Protein AF-A0AA91T331-F1 (afdb_monomer_lite)

pLDDT: mean 73.29, std 22.82, range [33.84, 97.62]

Secondary structure (DSSP, 8-state):
---GGGS-HHHHHHHHHHTT----S-HHHHHHHHHHHHHHHTT------------------------------------------------PSPHHHHHHHHHHHHHHHHHHHHHHT-HHHHHHHHHHHHHHHHH---TTSHHHHHTT---HHHHHTTS--------------

Organism: Clavispora lusitaniae (NCBI:txid36911)

Structure (mmCIF, N/CA/C/O backbone):
data_AF-A0AA91T331-F1
#
_entry.id   AF-A0AA91T331-F1
#
loop_
_atom_site.group_PDB
_atom_site.id
_atom_site.type_symbol
_atom_site.label_atom_id
_atom_site.label_alt_id
_atom_site.label_comp_id
_atom_site.label_asym_id
_atom_site.label_entity_id
_atom_site.label_seq_id
_atom_site.pdbx_PDB_ins_code
_atom_site.Cartn_x
_atom_site.Cartn_y
_atom_site.Cartn_z
_atom_site.occupancy
_atom_site.B_iso_or_equiv
_atom_site.auth_seq_id
_atom_site.auth_comp_id
_atom_site.auth_asym_id
_atom_site.auth_atom_id
_atom_site.pdbx_PDB_model_num
ATOM 1 N N . MET A 1 1 ? -26.450 8.568 31.192 1.00 61.41 1 MET A N 1
ATOM 2 C CA . MET A 1 1 ? -25.318 8.190 30.313 1.00 61.41 1 MET A CA 1
ATOM 3 C C . MET A 1 1 ? -25.830 7.609 29.006 1.00 61.41 1 MET A C 1
ATOM 5 O O . MET A 1 1 ? -26.508 6.590 29.020 1.00 61.41 1 MET A O 1
ATOM 9 N N . SER A 1 2 ? -25.536 8.271 27.891 1.00 75.62 2 SER A N 1
ATOM 10 C CA . SER A 1 2 ? -25.921 7.828 26.547 1.00 75.62 2 SER A CA 1
ATOM 11 C C . SER A 1 2 ? -24.901 6.827 25.987 1.00 75.62 2 SER A C 1
ATOM 13 O O . SER A 1 2 ? -23.737 7.177 25.794 1.00 75.62 2 SER A O 1
ATOM 15 N N . ASP A 1 3 ? -25.321 5.595 25.681 1.00 84.31 3 ASP A N 1
ATOM 16 C CA . ASP A 1 3 ? -24.431 4.550 25.148 1.00 84.31 3 ASP A CA 1
ATOM 17 C C . ASP A 1 3 ? -24.197 4.690 23.636 1.00 84.31 3 ASP A C 1
ATOM 19 O O . ASP A 1 3 ? -24.800 4.012 22.796 1.00 84.31 3 ASP A O 1
ATOM 23 N N . TYR A 1 4 ? -23.263 5.569 23.269 1.00 93.12 4 TYR A N 1
ATOM 24 C CA . TYR A 1 4 ? -22.917 5.825 21.868 1.00 93.12 4 TYR A CA 1
ATOM 25 C C . TYR A 1 4 ? -22.095 4.715 21.192 1.00 93.12 4 TYR A C 1
ATOM 27 O O . TYR A 1 4 ? -21.970 4.700 19.966 1.00 93.12 4 TYR A O 1
ATOM 35 N N . ALA A 1 5 ? -21.571 3.748 21.950 1.00 92.00 5 ALA A N 1
ATOM 36 C CA . ALA A 1 5 ? -20.749 2.655 21.421 1.00 92.00 5 ALA A CA 1
ATOM 37 C C . ALA A 1 5 ? -21.489 1.761 20.401 1.00 92.00 5 ALA A C 1
ATOM 39 O O . ALA A 1 5 ? -20.867 1.211 19.482 1.00 92.00 5 ALA A O 1
ATOM 40 N N . SER A 1 6 ? -22.815 1.657 20.531 1.00 92.81 6 SER A N 1
ATOM 41 C CA . SER A 1 6 ? -23.687 0.847 19.670 1.00 92.81 6 SER A CA 1
ATOM 42 C C . SER A 1 6 ? -23.928 1.456 18.282 1.00 92.81 6 SER A C 1
ATOM 44 O O . SER A 1 6 ? -24.230 0.726 17.338 1.00 92.81 6 SER A O 1
ATOM 46 N N . PHE A 1 7 ? -23.737 2.770 18.111 1.00 94.69 7 PHE A N 1
ATOM 47 C CA . PHE A 1 7 ? -23.983 3.438 16.833 1.00 94.69 7 PHE A CA 1
ATOM 48 C C . PHE A 1 7 ? -22.865 3.204 15.819 1.00 94.69 7 PHE A C 1
ATOM 50 O O . PHE A 1 7 ? -21.708 2.935 16.151 1.00 94.69 7 PHE A O 1
ATOM 57 N N . THR A 1 8 ? -23.211 3.325 14.543 1.00 96.19 8 THR A N 1
ATOM 58 C CA . THR A 1 8 ? -22.241 3.322 13.444 1.00 96.19 8 THR A CA 1
ATOM 59 C C . THR A 1 8 ? -21.523 4.669 13.341 1.00 96.19 8 THR A C 1
ATOM 61 O O . THR A 1 8 ? -21.999 5.687 13.835 1.00 96.19 8 THR A O 1
ATOM 64 N N . VAL A 1 9 ? -20.379 4.704 12.652 1.00 95.94 9 VAL A N 1
ATOM 65 C CA . VAL A 1 9 ? -19.620 5.951 12.433 1.00 95.94 9 VAL A CA 1
ATOM 66 C C . VAL A 1 9 ? -20.469 7.014 11.728 1.00 95.94 9 VAL A C 1
ATOM 68 O O . VAL A 1 9 ? -20.369 8.184 12.075 1.00 95.94 9 VAL A O 1
ATOM 71 N N . ALA A 1 10 ? -21.331 6.622 10.785 1.00 96.62 10 ALA A N 1
ATOM 72 C CA . ALA A 1 10 ? -22.231 7.550 10.101 1.00 96.62 10 ALA A CA 1
ATOM 73 C C . ALA A 1 10 ? -23.196 8.232 11.086 1.00 96.62 10 ALA A C 1
ATOM 75 O O . ALA A 1 10 ? -23.222 9.456 11.165 1.00 96.62 10 ALA A O 1
ATOM 76 N N . GLN A 1 11 ? -23.880 7.440 11.916 1.00 96.12 11 GLN A N 1
ATOM 77 C CA . GLN A 1 11 ? -24.808 7.936 12.939 1.00 96.12 11 GLN A CA 1
ATOM 78 C C . GLN A 1 11 ? -24.109 8.810 13.991 1.00 96.12 11 GLN A C 1
ATOM 80 O O . GLN A 1 11 ? -24.662 9.811 14.441 1.00 96.12 11 GLN A O 1
ATOM 85 N N . LEU A 1 12 ? -22.877 8.466 14.380 1.00 96.50 12 LEU A N 1
ATOM 86 C CA . LEU A 1 12 ? -22.086 9.287 15.302 1.00 96.50 12 LEU A CA 1
ATOM 87 C C . LEU A 1 12 ? -21.721 10.640 14.682 1.00 96.50 12 LEU A C 1
ATOM 89 O O . LEU A 1 12 ? -21.833 11.667 15.345 1.00 96.50 12 LEU A O 1
ATOM 93 N N . LYS A 1 13 ? -21.335 10.665 13.400 1.00 96.56 13 LYS A N 1
ATOM 94 C CA . LYS A 1 13 ? -21.045 11.915 12.686 1.00 96.56 13 LYS A CA 1
ATOM 95 C C . LYS A 1 13 ? -22.287 12.780 12.505 1.00 96.56 13 LYS A C 1
ATOM 97 O O . LYS A 1 13 ? -22.179 13.992 12.623 1.00 96.56 13 LYS A O 1
ATOM 102 N N . GLU A 1 14 ? -23.446 12.187 12.238 1.00 96.50 14 GLU A N 1
ATOM 103 C CA . GLU A 1 14 ? -24.720 12.917 12.175 1.00 96.50 14 GLU A CA 1
ATOM 104 C C . GLU A 1 14 ? -25.039 13.601 13.507 1.00 96.50 14 GLU A C 1
ATOM 106 O O . GLU A 1 14 ? -25.347 14.790 13.523 1.00 96.50 14 GLU A O 1
ATOM 111 N N . LYS A 1 15 ? -24.875 12.890 14.630 1.00 94.31 15 LYS A N 1
ATOM 112 C CA . LYS A 1 15 ? -25.072 13.460 15.971 1.00 94.31 15 LYS A CA 1
ATOM 113 C C . LYS A 1 15 ? -24.064 14.555 16.312 1.00 94.31 15 LYS A C 1
ATOM 115 O O . LYS A 1 15 ? -24.441 15.534 16.941 1.00 94.31 15 LYS A O 1
ATOM 120 N N . LEU A 1 16 ? -22.804 14.408 15.901 1.00 95.38 16 LEU A N 1
ATOM 121 C CA . LEU A 1 16 ? -21.788 15.446 16.097 1.00 95.38 16 LEU A CA 1
ATOM 122 C C . LEU A 1 16 ? -22.081 16.689 15.253 1.00 95.38 16 LEU A C 1
ATOM 124 O O . LEU A 1 16 ? -21.999 17.789 15.780 1.00 95.38 16 LEU A O 1
ATOM 128 N N . LYS A 1 17 ? -22.509 16.524 13.994 1.00 95.94 17 LYS A N 1
ATOM 129 C CA . LYS A 1 17 ? -22.958 17.643 13.147 1.00 95.94 17 LYS A CA 1
ATOM 130 C C . LYS A 1 17 ? -24.156 18.368 13.742 1.00 95.94 17 LYS A C 1
ATOM 132 O O . LYS A 1 17 ? -24.180 19.585 13.726 1.00 95.94 17 LYS A O 1
ATOM 137 N N . ALA A 1 18 ? -25.128 17.631 14.281 1.00 93.75 18 ALA A N 1
ATOM 138 C CA . ALA A 1 18 ? -26.302 18.223 14.921 1.00 93.75 18 ALA A CA 1
ATOM 139 C C . ALA A 1 18 ? -25.962 19.047 16.177 1.00 93.75 18 ALA A C 1
ATOM 141 O O . ALA A 1 18 ? -26.780 19.849 16.609 1.00 93.75 18 ALA A O 1
ATOM 142 N N . LYS A 1 19 ? -24.780 18.828 16.764 1.00 92.06 19 LYS A N 1
ATOM 143 C CA . LYS A 1 19 ? -24.257 19.575 17.911 1.00 92.06 19 LYS A CA 1
ATOM 144 C C . LYS A 1 19 ? -23.139 20.553 17.526 1.00 92.06 19 LYS A C 1
ATOM 146 O O . LYS A 1 19 ? -22.482 21.069 18.417 1.00 92.06 19 LYS A O 1
ATOM 151 N N . ASP A 1 20 ? -22.878 20.743 16.231 1.00 93.88 20 ASP A N 1
ATOM 152 C CA . ASP A 1 20 ? -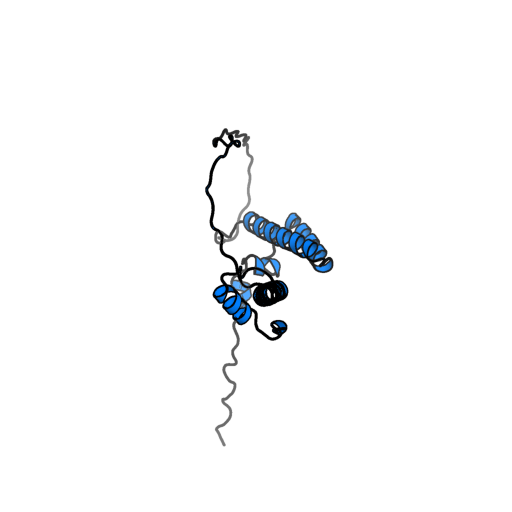21.776 21.560 15.706 1.00 93.88 20 ASP A CA 1
ATOM 153 C C . ASP A 1 20 ? -20.378 21.170 16.238 1.00 93.88 20 ASP A C 1
ATOM 155 O O . ASP A 1 20 ? -19.474 21.997 16.356 1.00 93.88 20 ASP A O 1
ATOM 159 N N . LEU A 1 21 ? -20.165 19.879 16.529 1.00 93.38 21 LEU A N 1
ATOM 160 C CA . LEU A 1 21 ? -18.867 19.341 16.944 1.00 93.38 21 LEU A CA 1
ATOM 161 C C . LEU A 1 21 ? -18.060 18.759 15.763 1.00 93.38 21 LEU A C 1
ATOM 163 O O . LEU A 1 21 ? -18.629 18.224 14.803 1.00 93.38 21 LEU A O 1
ATOM 167 N N . PRO A 1 22 ? -16.713 18.746 15.857 1.00 95.31 22 PRO A N 1
ATOM 168 C CA . PRO A 1 22 ? -15.842 18.149 14.845 1.00 95.31 22 PRO A CA 1
ATOM 169 C C . PRO A 1 22 ? -16.152 16.668 14.579 1.00 95.31 22 PRO A C 1
ATOM 171 O O . PRO A 1 22 ? -16.292 15.871 15.512 1.00 95.31 22 PRO A O 1
ATOM 174 N N . THR A 1 23 ? -16.179 16.271 13.299 1.00 95.38 23 THR A N 1
ATOM 175 C CA . THR A 1 23 ? -16.520 14.894 12.860 1.00 95.38 23 THR A CA 1
ATOM 176 C C . THR A 1 23 ? -15.335 14.045 12.395 1.00 95.38 23 THR A C 1
ATOM 178 O O . THR A 1 23 ? -15.517 12.940 11.865 1.00 95.38 23 THR A O 1
ATOM 181 N N . ASP A 1 24 ? -14.118 14.539 12.605 1.00 93.69 24 ASP A N 1
ATOM 182 C CA . ASP A 1 24 ? -12.878 13.859 12.235 1.00 93.69 24 ASP A CA 1
ATOM 183 C C . ASP A 1 24 ? -12.433 12.855 13.301 1.00 93.69 24 ASP A C 1
ATOM 185 O O . ASP A 1 24 ? -12.797 12.973 14.467 1.00 93.69 24 ASP A O 1
ATOM 189 N N . GLY A 1 25 ? -11.643 11.851 12.925 1.00 93.94 25 GLY A N 1
ATOM 190 C CA . GLY A 1 25 ? -11.090 10.860 13.860 1.00 93.94 25 GLY A CA 1
ATOM 191 C C . GLY A 1 25 ? -11.745 9.476 13.817 1.00 93.94 25 GLY A C 1
ATOM 192 O O . GLY A 1 25 ? -12.561 9.163 12.941 1.00 93.94 25 GLY A O 1
ATOM 193 N N . LYS A 1 26 ? -11.316 8.606 14.740 1.00 95.50 26 LYS A N 1
ATOM 194 C CA . LYS A 1 26 ? -11.766 7.207 14.843 1.00 95.50 26 LYS A CA 1
ATOM 195 C C . LYS A 1 26 ? -13.117 7.127 15.557 1.00 95.50 26 LYS A C 1
ATOM 197 O O . LYS A 1 26 ? -13.525 8.046 16.256 1.00 95.50 26 LYS A O 1
ATOM 202 N N . LYS A 1 27 ? -13.801 5.981 15.438 1.00 95.38 27 LYS A N 1
ATOM 203 C CA . LYS A 1 27 ? -15.099 5.738 16.098 1.00 95.38 27 LYS A CA 1
ATOM 204 C C . LYS A 1 27 ? -15.061 6.038 17.607 1.00 95.38 27 LYS A C 1
ATOM 206 O O . LYS A 1 27 ? -16.011 6.616 18.116 1.00 95.38 27 LYS A O 1
ATOM 211 N N . ALA A 1 28 ? -13.978 5.662 18.289 1.00 94.75 28 ALA A N 1
ATOM 212 C CA . ALA A 1 28 ? -13.792 5.921 19.716 1.00 94.75 28 ALA A CA 1
ATOM 213 C C . ALA A 1 28 ? -13.786 7.426 20.032 1.00 94.75 28 ALA A C 1
ATOM 215 O O . ALA A 1 28 ? -14.537 7.860 20.896 1.00 94.75 28 ALA A O 1
ATOM 216 N N . ASP A 1 29 ? -13.037 8.220 19.263 1.00 95.25 29 ASP A N 1
ATOM 217 C CA . ASP A 1 29 ? -12.945 9.675 19.443 1.00 95.25 29 ASP A CA 1
ATOM 218 C C . ASP A 1 29 ? -14.303 10.363 19.217 1.00 95.25 29 ASP A C 1
ATOM 220 O O . ASP A 1 29 ? -14.661 11.299 19.929 1.00 95.25 29 ASP A O 1
ATOM 224 N N . LEU A 1 30 ? -15.086 9.883 18.240 1.00 96.38 30 LEU A N 1
ATOM 225 C CA . LEU A 1 30 ? -16.438 10.396 17.978 1.00 96.38 30 LEU A CA 1
ATOM 226 C C . LEU A 1 30 ? -17.396 10.097 19.140 1.00 96.38 30 LEU A C 1
ATOM 228 O O . LEU A 1 30 ? -18.208 10.944 19.504 1.00 96.38 30 LEU A O 1
ATOM 232 N N . VAL A 1 31 ? -17.305 8.891 19.712 1.00 95.44 31 VAL A N 1
ATOM 233 C CA . VAL A 1 31 ? -18.084 8.492 20.894 1.00 95.44 31 VAL A CA 1
ATOM 234 C C . VAL A 1 31 ? -17.703 9.354 22.092 1.00 95.44 31 VAL A C 1
ATOM 236 O O . VAL A 1 31 ? -18.595 9.909 22.724 1.00 95.44 31 VAL A O 1
ATOM 239 N N . GLN A 1 32 ? -16.404 9.510 22.354 1.00 93.94 32 GLN A N 1
ATOM 240 C CA . GLN A 1 32 ? -15.889 10.291 23.474 1.00 93.94 32 GLN A CA 1
ATOM 241 C C . GLN A 1 32 ? -16.373 11.747 23.421 1.00 93.94 32 GLN A C 1
ATOM 243 O O . GLN A 1 32 ? -16.931 12.243 24.397 1.00 93.94 32 GLN A O 1
ATOM 248 N N . ARG A 1 33 ? -16.269 12.404 22.258 1.00 94.31 33 ARG A N 1
ATOM 249 C CA . ARG A 1 33 ? -16.770 13.778 22.079 1.00 94.31 33 ARG A CA 1
ATOM 250 C C . ARG A 1 33 ? -18.264 13.908 22.342 1.00 94.31 33 ARG A C 1
ATOM 252 O O . ARG A 1 33 ? -18.689 14.873 22.966 1.00 94.31 33 ARG A O 1
ATOM 259 N N . LEU A 1 34 ? -19.070 12.947 21.881 1.00 93.69 34 LEU A N 1
ATOM 260 C CA . LEU A 1 34 ? -20.506 12.953 22.166 1.00 93.69 34 LEU A CA 1
ATOM 261 C C . LEU A 1 34 ? -20.782 12.763 23.658 1.00 93.69 34 LEU A C 1
ATOM 263 O O . LEU A 1 34 ? -21.596 13.499 24.206 1.00 93.69 34 LEU A O 1
ATOM 267 N N . THR A 1 35 ? -20.092 11.828 24.318 1.00 92.81 35 THR A N 1
ATOM 268 C CA . THR A 1 35 ? -20.261 11.602 25.760 1.00 92.81 35 THR A CA 1
ATOM 269 C C . THR A 1 35 ? -19.832 12.803 26.596 1.00 92.81 35 THR A C 1
ATOM 271 O O . THR A 1 35 ? -20.517 13.135 27.561 1.00 92.81 35 THR A O 1
ATOM 274 N N . GLU A 1 36 ? -18.736 13.468 26.225 1.00 90.75 36 GLU A N 1
ATOM 275 C CA . GLU A 1 36 ? -18.244 14.676 26.894 1.00 90.75 36 GLU A CA 1
ATOM 276 C C . GLU A 1 36 ? -19.219 15.837 26.701 1.00 90.75 36 GLU A C 1
ATOM 278 O O . GLU A 1 36 ? -19.590 16.478 27.679 1.00 90.75 36 GLU A O 1
ATOM 283 N N . ALA A 1 37 ? -19.713 16.053 25.477 1.00 89.56 37 ALA A N 1
ATOM 284 C CA . ALA A 1 37 ? -20.695 17.096 25.191 1.00 89.56 37 ALA A CA 1
ATOM 285 C C . ALA A 1 37 ? -22.021 16.885 25.943 1.00 89.56 37 ALA A C 1
ATOM 287 O O . ALA A 1 37 ? -22.584 17.846 26.455 1.00 89.56 37 ALA A O 1
ATOM 288 N N . ASP A 1 38 ? -22.521 15.645 26.039 1.00 88.12 38 ASP A N 1
ATOM 289 C CA . ASP A 1 38 ? -23.733 15.359 26.821 1.00 88.12 38 ASP A CA 1
ATOM 290 C C . ASP A 1 38 ? -23.507 15.528 28.323 1.00 88.12 38 ASP A C 1
ATOM 292 O O . ASP A 1 38 ? -24.327 16.152 28.992 1.00 88.12 38 ASP A O 1
ATOM 296 N N . SER A 1 39 ? -22.378 15.037 28.844 1.00 85.12 39 SER A N 1
ATOM 297 C CA . SER A 1 39 ? -22.049 15.170 30.271 1.00 85.12 39 SER A CA 1
ATOM 298 C C . SER A 1 39 ? -21.837 16.637 30.669 1.00 85.12 39 SER A C 1
ATOM 300 O O . SER A 1 39 ? -22.261 17.050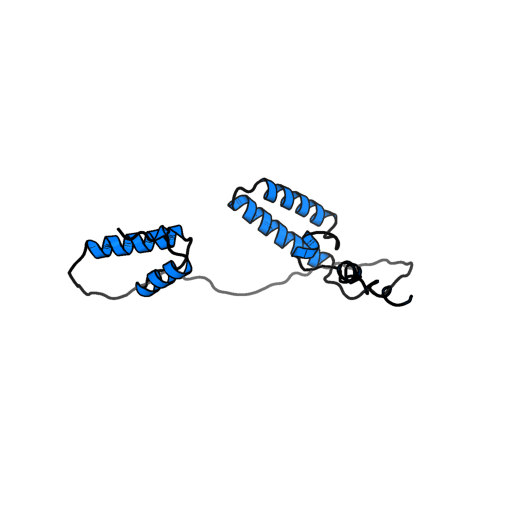 31.748 1.00 85.12 39 SER A O 1
ATOM 302 N N . ALA A 1 40 ? -21.230 17.438 29.787 1.00 79.38 40 ALA A N 1
ATOM 303 C CA . ALA A 1 40 ? -21.075 18.880 29.967 1.00 79.38 40 ALA A CA 1
ATOM 304 C C . ALA A 1 40 ? -22.421 19.620 29.874 1.00 79.38 40 ALA A C 1
ATOM 306 O O . ALA A 1 40 ? -22.657 20.555 30.633 1.00 79.38 40 ALA A O 1
ATOM 307 N N . SER A 1 41 ? -23.330 19.183 28.994 1.00 67.94 41 SER A N 1
ATOM 308 C CA . SER A 1 41 ? -24.667 19.784 28.883 1.00 67.94 41 SER A CA 1
ATOM 309 C C . SER A 1 41 ? -25.570 19.493 30.088 1.00 67.94 41 SER A C 1
ATOM 311 O O . SER A 1 41 ? -26.419 20.309 30.427 1.00 67.94 41 SER A O 1
ATOM 313 N N . GLU A 1 42 ? -25.376 18.362 30.773 1.00 63.66 42 GLU A N 1
ATOM 314 C CA . GLU A 1 42 ? -26.180 17.971 31.941 1.00 63.66 42 GLU A CA 1
ATOM 315 C C . GLU A 1 42 ? -25.734 18.689 33.233 1.00 63.66 42 GLU A C 1
ATOM 317 O O . GLU A 1 42 ? -26.455 18.689 34.228 1.00 63.66 42 GLU A O 1
ATOM 322 N N . THR A 1 43 ? -24.566 19.346 33.218 1.00 55.16 43 THR A N 1
ATOM 323 C CA . THR A 1 43 ? -23.986 20.046 34.380 1.00 55.16 43 THR A CA 1
ATOM 324 C C . THR A 1 43 ? -24.023 21.574 34.296 1.00 55.16 43 THR A C 1
ATOM 326 O O . THR A 1 43 ? -23.581 22.227 35.240 1.00 55.16 43 THR A O 1
ATOM 329 N N . ALA A 1 44 ? -24.585 22.172 33.238 1.00 51.75 44 ALA A N 1
ATOM 330 C CA . ALA A 1 44 ? -24.563 23.625 33.069 1.00 51.75 44 ALA A CA 1
ATOM 331 C C . ALA A 1 44 ? -25.882 24.216 32.539 1.00 51.75 44 ALA A C 1
ATOM 333 O O . ALA A 1 44 ? -26.213 24.111 31.361 1.00 51.75 44 ALA A O 1
ATOM 334 N N . ALA A 1 45 ? -26.582 24.932 33.419 1.00 47.00 45 ALA A N 1
ATOM 335 C CA . ALA A 1 45 ? -27.485 26.032 33.084 1.00 47.00 45 ALA A CA 1
ATOM 336 C C . ALA A 1 45 ? -27.517 27.018 34.271 1.00 47.00 45 ALA A C 1
ATOM 338 O O . ALA A 1 45 ? -27.644 26.537 35.400 1.00 47.00 45 ALA A O 1
ATOM 339 N N . PRO A 1 46 ? -27.539 28.355 34.086 1.00 55.28 46 PRO A N 1
ATOM 340 C CA . PRO A 1 46 ? -27.088 29.202 32.967 1.00 55.28 46 PRO A CA 1
ATOM 341 C C . PRO A 1 46 ? -26.105 30.323 33.423 1.00 55.28 46 PRO A C 1
ATOM 343 O O . PRO A 1 46 ? -26.128 30.699 34.586 1.00 55.28 46 PRO A O 1
ATOM 346 N N . GLU A 1 47 ? -25.315 30.926 32.522 1.00 47.12 47 GLU A N 1
ATOM 347 C CA . GLU A 1 47 ? -25.162 32.400 32.465 1.00 47.12 47 GLU A CA 1
ATOM 348 C C . GLU A 1 47 ? -24.481 32.873 31.155 1.00 47.12 47 GLU A C 1
ATOM 350 O O . GLU A 1 47 ? -23.504 32.254 30.726 1.00 47.12 47 GLU A O 1
ATOM 355 N N . PRO A 1 48 ? -25.011 33.920 30.486 1.00 62.59 48 PRO A N 1
ATOM 356 C CA . PRO A 1 48 ? -24.448 34.521 29.280 1.00 62.59 48 PRO A CA 1
ATOM 357 C C . PRO A 1 48 ? -23.676 35.819 29.589 1.00 62.59 48 PRO A C 1
ATOM 359 O O . PRO A 1 48 ? -24.272 36.779 30.058 1.00 62.59 48 PRO A O 1
ATOM 362 N N . GLU A 1 49 ? -22.397 35.890 29.224 1.00 44.81 49 GLU A N 1
ATOM 363 C CA . GLU A 1 49 ? -21.627 37.140 29.053 1.00 44.81 49 GLU A CA 1
ATOM 364 C C . GLU A 1 49 ? -20.706 36.901 27.838 1.00 44.81 49 GLU A C 1
ATOM 366 O O . GLU A 1 49 ? -19.970 35.919 27.802 1.00 44.81 49 GLU A O 1
ATOM 371 N N . GLU A 1 50 ? -20.947 37.483 26.660 1.00 44.25 50 GLU A N 1
ATOM 372 C CA . GLU A 1 50 ? -20.612 38.849 26.219 1.00 44.25 50 GLU A CA 1
ATOM 373 C C . GLU A 1 50 ? -19.125 39.229 26.381 1.00 44.25 50 GLU A C 1
ATOM 375 O O . GLU A 1 50 ? -18.514 38.943 27.400 1.00 44.25 50 GLU A O 1
ATOM 380 N N . THR A 1 51 ? -18.593 39.942 25.372 1.00 34.91 51 THR A N 1
ATOM 381 C CA . THR A 1 51 ? -17.255 40.579 25.255 1.00 34.91 51 THR A CA 1
ATOM 382 C C . THR A 1 51 ? -16.076 39.662 24.860 1.00 34.91 51 THR A C 1
ATOM 384 O O . THR A 1 51 ? -15.959 38.545 25.335 1.00 34.91 51 THR A O 1
ATOM 387 N N . THR A 1 52 ? -15.138 39.988 23.959 1.00 33.84 52 THR A N 1
ATOM 388 C CA . THR A 1 52 ? -14.802 41.194 23.173 1.00 33.84 52 THR A CA 1
ATOM 389 C C . THR A 1 52 ? -13.661 40.835 22.200 1.00 33.84 52 THR A C 1
ATOM 391 O O . THR A 1 52 ? -12.765 40.077 22.552 1.00 33.84 52 THR A O 1
ATOM 394 N N . GLU A 1 53 ? -13.720 41.399 20.993 1.00 39.84 53 GLU A N 1
ATOM 395 C CA . GLU A 1 53 ? -12.627 42.071 20.260 1.00 39.84 53 GLU A CA 1
ATOM 396 C C . GLU A 1 53 ? -11.194 41.472 20.221 1.00 39.84 53 GLU A C 1
ATOM 398 O O . GLU A 1 53 ? -10.415 41.527 21.167 1.00 39.84 53 GLU A O 1
ATOM 403 N N . THR A 1 54 ? -10.802 41.046 19.013 1.00 43.44 54 THR A N 1
ATOM 404 C CA . THR A 1 54 ? -9.570 41.430 18.273 1.00 43.44 54 THR A CA 1
ATOM 405 C C . THR A 1 54 ? -8.965 42.758 18.780 1.00 43.44 54 THR A C 1
ATOM 407 O O . THR A 1 54 ? -9.749 43.698 18.893 1.00 43.44 54 THR A O 1
ATOM 410 N N . PRO A 1 55 ? -7.631 42.964 18.962 1.00 50.94 55 PRO A N 1
ATOM 411 C CA . PRO A 1 55 ? -6.655 42.862 17.863 1.00 50.94 55 PRO A CA 1
ATOM 412 C C . PRO A 1 55 ? -5.170 42.596 18.255 1.00 50.94 55 PRO A C 1
ATOM 414 O O . PRO A 1 55 ? -4.819 42.429 19.414 1.00 50.94 55 PRO A O 1
ATOM 417 N N . ALA A 1 56 ? -4.305 42.663 17.230 1.00 38.12 56 ALA A N 1
ATOM 418 C CA . ALA A 1 56 ? -2.862 42.965 17.260 1.00 38.12 56 ALA A CA 1
ATOM 419 C C . ALA A 1 56 ? -1.852 41.792 17.255 1.00 38.12 56 ALA A C 1
ATOM 421 O O . ALA A 1 56 ? -1.315 41.360 18.269 1.00 38.12 56 ALA A O 1
ATOM 422 N N . ALA A 1 57 ? -1.518 41.386 16.023 1.00 44.88 57 ALA A N 1
ATOM 423 C CA . ALA A 1 57 ? -0.162 41.070 15.541 1.00 44.88 57 ALA A CA 1
ATOM 424 C C . ALA A 1 57 ? 0.864 42.156 15.988 1.00 44.88 57 ALA A C 1
ATOM 426 O O . ALA A 1 57 ? 0.408 43.281 16.215 1.00 44.88 57 ALA A O 1
ATOM 427 N N . PRO A 1 58 ? 2.203 41.926 16.060 1.00 47.91 58 PRO A N 1
ATOM 428 C CA . PRO A 1 58 ? 2.996 41.394 14.934 1.00 47.91 58 PRO A CA 1
ATOM 429 C C . PRO A 1 58 ? 4.271 40.587 15.288 1.00 47.91 58 PRO A C 1
ATOM 431 O O . PRO A 1 58 ? 4.876 40.789 16.325 1.00 47.91 58 PRO A O 1
ATOM 434 N N . GLU A 1 59 ? 4.694 39.699 14.384 1.00 40.16 59 GLU A N 1
ATOM 435 C CA . GLU A 1 59 ? 6.089 39.504 13.921 1.00 40.16 59 GLU A CA 1
ATOM 436 C C . GLU A 1 59 ? 6.229 38.117 13.286 1.00 40.16 59 GLU A C 1
ATOM 438 O O . GLU A 1 59 ? 6.373 37.104 13.965 1.00 40.16 59 GLU A O 1
ATOM 443 N N . ALA A 1 60 ? 6.162 38.094 11.957 1.00 37.75 60 ALA A N 1
ATOM 444 C CA . ALA A 1 60 ? 6.841 37.122 11.107 1.00 37.75 60 ALA A CA 1
ATOM 445 C C . ALA A 1 60 ? 6.800 37.654 9.662 1.00 37.75 60 ALA A C 1
ATOM 447 O O . ALA A 1 60 ? 6.117 37.111 8.796 1.00 37.75 60 ALA A O 1
ATOM 448 N N . GLU A 1 61 ? 7.508 38.760 9.413 1.00 41.94 61 GLU A N 1
ATOM 449 C CA . GLU A 1 61 ? 8.317 38.832 8.189 1.00 41.94 61 GLU A CA 1
ATOM 450 C C . GLU A 1 61 ? 9.394 37.747 8.381 1.00 41.94 61 GLU A C 1
ATOM 452 O O . GLU A 1 61 ? 9.938 37.602 9.467 1.00 41.94 61 GLU A O 1
ATOM 457 N N . GLU A 1 62 ? 9.676 36.835 7.465 1.00 40.31 62 GLU A N 1
ATOM 458 C CA . GLU A 1 62 ? 10.136 37.101 6.118 1.00 40.31 62 GLU A CA 1
ATOM 459 C C . GLU A 1 62 ? 10.075 35.756 5.370 1.00 40.31 62 GLU A C 1
ATOM 461 O O . GLU A 1 62 ? 10.644 34.750 5.794 1.00 40.31 62 GLU A O 1
ATOM 466 N N . SER A 1 63 ? 9.336 35.680 4.270 1.00 39.75 63 SER A N 1
ATOM 467 C CA . SER A 1 63 ? 9.435 34.564 3.323 1.00 39.75 63 SER A CA 1
ATOM 468 C C . SER A 1 63 ? 9.199 35.138 1.947 1.00 39.75 63 SER A C 1
ATOM 470 O O . SER A 1 63 ? 8.100 35.092 1.399 1.00 39.75 63 SER A O 1
ATOM 472 N N . LYS A 1 64 ? 10.254 35.779 1.447 1.00 42.09 64 LYS A N 1
ATOM 473 C CA . LYS A 1 64 ? 10.322 36.273 0.086 1.00 42.09 64 LYS A CA 1
ATOM 474 C C . LYS A 1 64 ? 10.776 35.139 -0.826 1.00 42.09 64 LYS A C 1
ATOM 476 O O . LYS A 1 64 ? 11.822 34.526 -0.634 1.00 42.09 64 LYS A O 1
ATOM 481 N N . GLU A 1 65 ? 9.902 34.885 -1.776 1.00 37.09 65 GLU A N 1
ATOM 482 C CA . GLU A 1 65 ? 10.037 34.065 -2.963 1.00 37.09 65 GLU A CA 1
ATOM 483 C C . GLU A 1 65 ? 11.259 34.402 -3.842 1.00 37.09 65 GLU A C 1
ATOM 485 O O . GLU A 1 65 ? 11.738 35.535 -3.875 1.00 37.09 65 GLU A O 1
ATOM 490 N N . GLU A 1 66 ? 11.612 33.383 -4.635 1.00 39.69 66 GLU A N 1
ATOM 491 C CA . GLU A 1 66 ? 12.080 33.418 -6.032 1.00 39.69 66 GLU A CA 1
ATOM 492 C C . GLU A 1 66 ? 13.569 33.255 -6.416 1.00 39.69 66 GLU A C 1
ATOM 494 O O . GLU A 1 66 ? 14.442 34.049 -6.090 1.00 39.69 66 GLU A O 1
ATOM 499 N N . ALA A 1 67 ? 13.733 32.242 -7.290 1.00 36.12 67 ALA A N 1
ATOM 500 C CA . ALA A 1 67 ? 14.551 32.165 -8.511 1.00 36.12 67 ALA A CA 1
ATOM 501 C C . ALA A 1 67 ? 16.082 31.983 -8.367 1.00 36.12 67 ALA A C 1
ATOM 503 O O . ALA A 1 67 ? 16.781 32.806 -7.800 1.00 36.12 67 ALA A O 1
ATOM 504 N N . LYS A 1 68 ? 16.644 30.824 -8.753 1.00 35.12 68 LYS A N 1
ATOM 505 C CA . LYS A 1 68 ? 16.948 30.315 -10.119 1.00 35.12 68 LYS A CA 1
ATOM 506 C C . LYS A 1 68 ? 18.348 30.755 -10.581 1.00 35.12 68 LYS A C 1
ATOM 508 O O . LYS A 1 68 ? 18.511 31.904 -10.948 1.00 35.12 68 LYS A O 1
ATOM 513 N N . ASP A 1 69 ? 19.292 29.811 -10.618 1.00 34.97 69 ASP A N 1
ATOM 514 C CA . ASP A 1 69 ? 20.432 29.756 -11.559 1.00 34.97 69 ASP A CA 1
ATOM 515 C C . ASP A 1 69 ? 21.064 28.347 -11.428 1.00 34.97 69 ASP A C 1
ATOM 517 O O . ASP A 1 69 ? 21.511 27.953 -10.353 1.00 34.97 69 ASP A O 1
ATOM 521 N N . GLU A 1 70 ? 20.757 27.393 -12.306 1.00 40.41 70 GLU A N 1
ATOM 522 C CA . GLU A 1 70 ? 21.481 27.111 -13.555 1.00 40.41 70 GLU A CA 1
ATOM 523 C C . GLU A 1 70 ? 22.967 26.754 -13.343 1.00 40.41 70 GLU A C 1
ATOM 525 O O . GLU A 1 70 ? 23.827 27.601 -13.130 1.00 40.41 70 GLU A O 1
ATOM 530 N N . LYS A 1 71 ? 23.296 25.459 -13.455 1.00 40.78 71 LYS A N 1
ATOM 531 C CA . LYS A 1 71 ? 24.595 25.061 -14.005 1.00 40.78 71 LYS A CA 1
ATOM 532 C C . LYS A 1 71 ? 24.530 23.694 -14.673 1.00 40.78 71 LYS A C 1
ATOM 534 O O . LYS A 1 71 ? 24.544 22.645 -14.030 1.00 40.78 71 LYS A O 1
ATOM 539 N N . GLU A 1 72 ? 24.463 23.759 -15.996 1.00 39.69 72 GLU A N 1
ATOM 540 C CA . GLU A 1 72 ? 24.938 22.736 -16.916 1.00 39.69 72 GLU A CA 1
ATOM 541 C C . GLU A 1 72 ? 26.350 22.266 -16.542 1.00 39.69 72 GLU A C 1
ATOM 543 O O . GLU A 1 72 ? 27.227 23.077 -16.241 1.00 39.69 72 GLU A O 1
ATOM 548 N N . ASN A 1 73 ? 26.601 20.963 -16.675 1.00 36.53 73 ASN A N 1
ATOM 549 C CA . ASN A 1 73 ? 27.846 20.521 -17.295 1.00 36.53 73 ASN A CA 1
ATOM 550 C C . ASN A 1 73 ? 27.656 19.145 -17.952 1.00 36.53 73 ASN A C 1
ATOM 552 O O . ASN A 1 73 ? 27.709 18.104 -17.296 1.00 36.53 73 ASN A O 1
ATOM 556 N N . LYS A 1 74 ? 27.429 19.159 -19.271 1.00 38.53 74 LYS A N 1
ATOM 557 C CA . LYS A 1 74 ? 27.859 18.078 -20.169 1.00 38.53 74 LYS A CA 1
ATOM 558 C C . LYS A 1 74 ? 29.391 18.081 -20.200 1.00 38.53 74 LYS A C 1
ATOM 560 O O . LYS A 1 74 ? 29.987 19.154 -20.190 1.00 38.53 74 LYS A O 1
ATOM 565 N N . PRO A 1 75 ? 30.034 16.915 -20.316 1.00 39.25 75 PRO A N 1
ATOM 566 C CA . PRO A 1 75 ? 30.707 16.670 -21.595 1.00 39.25 75 PRO A CA 1
ATOM 567 C C . PRO A 1 75 ? 30.141 15.460 -22.339 1.00 39.25 75 PRO A C 1
ATOM 569 O O . PRO A 1 75 ? 29.956 14.382 -21.778 1.00 39.25 75 PRO A O 1
ATOM 572 N N . ALA A 1 76 ? 29.867 15.692 -23.619 1.00 35.81 76 ALA A N 1
ATOM 573 C CA . ALA A 1 76 ? 29.771 14.676 -24.654 1.00 35.81 76 ALA A CA 1
ATOM 574 C C . ALA A 1 76 ? 31.178 14.194 -25.055 1.00 35.81 76 ALA A C 1
ATOM 576 O O . ALA A 1 76 ? 32.131 14.932 -24.818 1.00 35.81 76 ALA A O 1
ATOM 577 N N . GLU A 1 77 ? 31.240 12.992 -25.648 1.00 37.41 77 GLU A N 1
ATOM 578 C CA . GLU A 1 77 ? 32.048 12.534 -26.812 1.00 37.41 77 GLU A CA 1
ATOM 579 C C . GLU A 1 77 ? 32.385 11.034 -26.598 1.00 37.41 77 GLU A C 1
ATOM 581 O O . GLU A 1 77 ? 33.125 10.690 -25.683 1.00 37.41 77 GLU A O 1
ATOM 586 N N . GLU A 1 78 ? 31.624 10.058 -27.112 1.00 37.41 78 GLU A N 1
ATOM 587 C CA . GLU A 1 78 ? 31.388 9.613 -28.506 1.00 37.41 78 GLU A CA 1
ATOM 588 C C . GLU A 1 78 ? 32.445 8.610 -29.027 1.00 37.41 78 GLU A C 1
ATOM 590 O O . GLU A 1 78 ? 33.616 8.944 -29.159 1.00 37.41 78 GLU A O 1
ATOM 595 N N . ALA A 1 79 ? 31.989 7.368 -29.276 1.00 36.00 79 ALA A N 1
ATOM 596 C CA . ALA A 1 79 ? 32.481 6.337 -30.219 1.00 36.00 79 ALA A CA 1
ATOM 597 C C . ALA A 1 79 ? 31.682 5.035 -29.924 1.00 36.00 79 ALA A C 1
ATOM 599 O O . ALA A 1 79 ? 31.901 4.413 -28.886 1.00 36.00 79 ALA A O 1
ATOM 600 N N . GLN A 1 80 ? 30.550 4.727 -30.582 1.00 40.47 80 GLN A N 1
ATOM 601 C CA . GLN A 1 80 ? 30.399 4.064 -31.905 1.00 40.47 80 GLN A CA 1
ATOM 602 C C . GLN A 1 80 ? 31.266 2.781 -31.996 1.00 40.47 80 GLN A C 1
ATOM 604 O O . GLN A 1 80 ? 32.458 2.852 -31.736 1.00 40.47 80 GLN A O 1
ATOM 609 N N . GLU A 1 81 ? 30.759 1.566 -32.264 1.00 40.78 81 GLU A N 1
ATOM 610 C CA . GLU A 1 81 ? 29.982 1.174 -33.454 1.00 40.78 81 GLU A CA 1
ATOM 611 C C . GLU A 1 81 ? 29.410 -0.283 -33.341 1.00 40.78 81 GLU A C 1
ATOM 613 O O . GLU A 1 81 ? 30.094 -1.188 -32.870 1.00 40.78 81 GLU A O 1
ATOM 618 N N . GLU A 1 82 ? 28.140 -0.437 -33.761 1.00 42.31 82 GLU A N 1
ATOM 619 C CA . GLU A 1 82 ? 27.443 -1.526 -34.507 1.00 42.31 82 GLU A CA 1
ATOM 620 C C . GLU A 1 82 ? 27.362 -3.022 -34.089 1.00 42.31 82 GLU A C 1
ATOM 622 O O . GLU A 1 82 ? 28.354 -3.743 -34.050 1.00 42.31 82 GLU A O 1
ATOM 627 N N . ALA A 1 83 ? 26.115 -3.538 -33.959 1.00 35.53 83 ALA A N 1
ATOM 628 C CA . ALA A 1 83 ? 25.459 -4.445 -34.942 1.00 35.53 83 ALA A CA 1
ATOM 629 C C . ALA A 1 83 ? 23.992 -4.844 -34.554 1.00 35.53 83 ALA A C 1
ATOM 631 O O . ALA A 1 83 ? 23.736 -5.323 -33.453 1.00 35.53 83 ALA A O 1
ATOM 632 N N . GLU A 1 84 ? 23.064 -4.624 -35.502 1.00 49.94 84 GLU A N 1
ATOM 633 C CA . GLU A 1 84 ? 21.584 -4.809 -35.631 1.00 49.94 84 GLU A CA 1
ATOM 634 C C . GLU A 1 84 ? 20.974 -6.238 -35.428 1.00 49.94 84 GLU A C 1
ATOM 636 O O . GLU A 1 84 ? 21.742 -7.195 -35.344 1.00 49.94 84 GLU A O 1
ATOM 641 N N . PRO A 1 85 ? 19.637 -6.489 -35.595 1.00 59.41 85 PRO A N 1
ATOM 642 C CA . PRO A 1 85 ? 18.402 -5.740 -35.227 1.00 59.41 85 PRO A CA 1
ATOM 643 C C . PRO A 1 85 ? 17.257 -6.659 -34.666 1.00 59.41 85 PRO A C 1
ATOM 645 O O . PRO A 1 85 ? 17.178 -7.816 -35.053 1.00 59.41 85 PRO A O 1
ATOM 648 N N . GLU A 1 86 ? 16.291 -6.174 -33.855 1.00 47.50 86 GLU A N 1
ATOM 649 C CA . GLU A 1 86 ? 14.906 -6.732 -33.836 1.00 47.50 86 GLU A CA 1
ATOM 650 C C . GLU A 1 86 ? 13.851 -5.851 -33.104 1.00 47.50 86 GLU A C 1
ATOM 652 O O . GLU A 1 86 ? 14.039 -5.419 -31.972 1.00 47.50 86 GLU A O 1
ATOM 657 N N . GLU A 1 87 ? 12.734 -5.642 -33.814 1.00 47.84 87 GLU A N 1
ATOM 658 C CA . GLU A 1 87 ? 11.355 -5.238 -33.456 1.00 47.84 87 GLU A CA 1
ATOM 659 C C . GLU A 1 87 ? 10.971 -3.852 -32.847 1.00 47.84 87 GLU A C 1
ATOM 661 O O . GLU A 1 87 ? 11.536 -3.370 -31.867 1.00 47.84 87 GLU A O 1
ATOM 666 N N . PRO A 1 88 ? 9.916 -3.192 -33.395 1.00 63.03 88 PRO A N 1
ATOM 667 C CA . PRO A 1 88 ? 9.469 -1.861 -32.979 1.00 63.03 88 PRO A CA 1
ATOM 668 C C . PRO A 1 88 ? 8.530 -1.923 -31.759 1.00 63.03 88 PRO A C 1
ATOM 670 O O . PRO A 1 88 ? 7.307 -2.036 -31.898 1.00 63.03 88 PRO A O 1
ATOM 673 N N . GLU A 1 89 ? 9.066 -1.799 -30.542 1.00 52.50 89 GLU A N 1
ATOM 674 C CA . GLU A 1 89 ? 8.247 -1.818 -29.324 1.00 52.50 89 GLU A CA 1
ATOM 675 C C . GLU A 1 89 ? 7.824 -0.418 -28.834 1.00 52.50 89 GLU A C 1
ATOM 677 O O . GLU A 1 89 ? 8.612 0.469 -28.509 1.00 52.50 89 GLU A O 1
ATOM 682 N N . ARG A 1 90 ? 6.499 -0.245 -28.801 1.00 46.19 90 ARG A N 1
ATOM 683 C CA . ARG A 1 90 ? 5.687 0.847 -28.233 1.00 46.19 90 ARG A CA 1
ATOM 684 C C . ARG A 1 90 ? 6.378 1.563 -27.078 1.00 46.19 90 ARG A C 1
ATOM 686 O O . ARG A 1 90 ? 6.617 0.893 -26.089 1.00 46.19 90 ARG A O 1
ATOM 693 N N . LYS A 1 91 ? 6.537 2.898 -27.148 1.00 56.72 91 LYS A N 1
ATOM 694 C CA . LYS A 1 91 ? 7.005 3.778 -26.052 1.00 56.72 91 LYS A CA 1
ATOM 695 C C . LYS A 1 91 ? 6.380 3.362 -24.714 1.00 56.72 91 LYS A C 1
ATOM 697 O O . LYS A 1 91 ? 5.242 3.745 -24.425 1.00 56.72 91 LYS A O 1
ATOM 702 N N . PRO A 1 92 ? 7.072 2.538 -23.921 1.00 56.78 92 PRO A N 1
ATOM 703 C CA . PRO A 1 92 ? 6.576 2.150 -22.624 1.00 56.78 92 PRO A CA 1
ATOM 704 C C . PRO A 1 92 ? 6.834 3.327 -21.676 1.00 56.78 92 PRO A C 1
ATOM 706 O O . PRO A 1 92 ? 7.739 4.115 -21.942 1.00 56.78 92 PRO A O 1
ATOM 709 N N . LEU A 1 93 ? 6.137 3.416 -20.536 1.00 58.91 93 LEU A N 1
ATOM 710 C CA . LEU A 1 93 ? 6.721 4.130 -19.390 1.00 58.91 93 LEU A CA 1
ATOM 711 C C . LEU A 1 93 ? 8.156 3.625 -19.244 1.00 58.91 93 LEU A C 1
ATOM 713 O O . LEU A 1 93 ? 8.347 2.395 -19.213 1.00 58.91 93 LEU A O 1
ATOM 717 N N . GLY A 1 94 ? 9.126 4.537 -19.260 1.00 74.44 94 GLY A N 1
ATOM 718 C CA . GLY A 1 94 ? 10.539 4.183 -19.314 1.00 74.44 94 GLY A CA 1
ATOM 719 C C . GLY A 1 94 ? 10.884 3.212 -18.179 1.00 74.44 94 GLY A C 1
ATOM 720 O O . GLY A 1 94 ? 10.253 3.264 -17.117 1.00 74.44 94 GLY A O 1
ATOM 721 N N . PRO A 1 95 ? 11.862 2.305 -18.351 1.00 79.19 95 PRO A N 1
ATOM 722 C CA . PRO A 1 95 ? 12.318 1.435 -17.263 1.00 79.19 95 PRO A CA 1
ATOM 723 C C . PRO A 1 95 ? 12.612 2.211 -15.968 1.00 79.19 95 PRO A C 1
ATOM 725 O O . PRO A 1 95 ? 12.325 1.730 -14.871 1.00 79.19 95 PRO A O 1
ATOM 728 N N . GLU A 1 96 ? 13.101 3.444 -16.105 1.00 83.81 96 GLU A N 1
ATOM 729 C CA . GLU A 1 96 ? 13.369 4.352 -14.993 1.00 83.81 96 GLU A CA 1
ATOM 730 C C . GLU A 1 96 ? 12.105 4.875 -14.310 1.00 83.81 96 GLU A C 1
ATOM 732 O O . GLU A 1 96 ? 12.012 4.827 -13.086 1.00 83.81 96 GLU A O 1
ATOM 737 N N . GLU A 1 97 ? 11.095 5.294 -15.071 1.00 87.56 97 GLU A N 1
ATOM 738 C CA . GLU A 1 97 ? 9.830 5.788 -14.513 1.00 87.56 97 GLU A CA 1
ATOM 739 C C . GLU A 1 97 ? 9.135 4.698 -13.686 1.00 87.56 97 GLU A C 1
ATOM 741 O O . GLU A 1 97 ? 8.625 4.946 -12.593 1.00 87.56 97 GLU A O 1
ATOM 746 N N . ARG A 1 98 ? 9.179 3.443 -14.150 1.00 88.00 98 ARG A N 1
ATOM 747 C CA . ARG A 1 98 ? 8.625 2.302 -13.398 1.00 88.00 98 ARG A CA 1
ATOM 748 C C . ARG A 1 98 ? 9.382 2.046 -12.108 1.00 88.00 98 ARG A C 1
ATOM 750 O O . ARG A 1 98 ? 8.770 1.748 -11.082 1.00 88.00 98 ARG A O 1
ATOM 757 N N . LYS A 1 99 ? 10.712 2.132 -12.174 1.00 91.25 99 LYS A N 1
ATOM 758 C CA . LYS A 1 99 ? 11.585 1.972 -11.014 1.00 91.25 99 LYS A CA 1
ATOM 759 C C . LYS A 1 99 ? 11.252 3.030 -9.967 1.00 91.25 99 LYS A C 1
ATOM 761 O O . LYS A 1 99 ? 11.051 2.673 -8.812 1.00 91.25 99 LYS A O 1
ATOM 766 N N . GLN A 1 100 ? 11.106 4.288 -10.377 1.00 93.50 100 GLN A N 1
ATOM 767 C CA . GLN A 1 100 ? 10.749 5.396 -9.488 1.00 93.50 100 GLN A CA 1
ATOM 768 C C . GLN A 1 100 ? 9.381 5.186 -8.831 1.00 93.50 100 GLN A C 1
ATOM 770 O O . GLN A 1 100 ? 9.285 5.210 -7.606 1.00 93.50 100 GLN A O 1
ATOM 775 N N . LEU A 1 101 ? 8.341 4.864 -9.608 1.00 93.12 101 LEU A N 1
ATOM 776 C CA . LEU A 1 101 ? 7.003 4.606 -9.058 1.00 93.12 101 LEU A CA 1
ATOM 777 C C . LEU A 1 101 ? 6.995 3.451 -8.047 1.00 93.12 101 LEU A C 1
ATOM 779 O O . LEU A 1 101 ? 6.312 3.521 -7.021 1.00 93.12 101 LEU A O 1
ATOM 783 N N . ALA A 1 102 ? 7.760 2.390 -8.310 1.00 94.38 102 ALA A N 1
ATOM 784 C CA . ALA A 1 102 ? 7.883 1.276 -7.378 1.00 94.38 102 ALA A CA 1
ATOM 785 C C . ALA A 1 102 ? 8.670 1.647 -6.118 1.00 94.38 102 ALA A C 1
ATOM 787 O O . ALA A 1 102 ? 8.252 1.271 -5.023 1.00 94.38 102 ALA A O 1
ATOM 788 N N . VAL A 1 103 ? 9.763 2.403 -6.242 1.00 95.94 103 VAL A N 1
ATOM 789 C CA . VAL A 1 103 ? 10.526 2.912 -5.091 1.00 95.94 103 VAL A CA 1
ATOM 790 C C . VAL A 1 103 ? 9.640 3.809 -4.221 1.00 95.94 103 VAL A C 1
ATOM 792 O O . VAL A 1 103 ? 9.566 3.613 -3.006 1.00 95.94 103 VAL A O 1
ATOM 795 N N . ASP A 1 104 ? 8.873 4.718 -4.818 1.00 96.06 104 ASP A N 1
ATOM 796 C CA . ASP A 1 104 ? 7.937 5.591 -4.102 1.00 96.06 104 ASP A CA 1
ATOM 797 C C . ASP A 1 104 ? 6.844 4.810 -3.365 1.00 96.06 104 ASP A C 1
ATOM 799 O O . ASP A 1 104 ? 6.467 5.140 -2.236 1.00 96.06 104 ASP A O 1
ATOM 803 N N . LEU A 1 105 ? 6.315 3.757 -3.986 1.00 95.50 105 LEU A N 1
ATOM 804 C CA . LEU A 1 105 ? 5.316 2.892 -3.364 1.00 95.50 105 LEU A CA 1
ATOM 805 C C . LEU A 1 105 ? 5.928 2.113 -2.189 1.00 95.50 105 LEU A C 1
ATOM 807 O O . LEU A 1 105 ? 5.367 2.103 -1.087 1.00 95.50 105 LEU A O 1
ATOM 811 N N . LEU A 1 106 ? 7.092 1.498 -2.398 1.00 96.50 106 LEU A N 1
ATOM 812 C CA . LEU A 1 106 ? 7.786 0.699 -1.389 1.00 96.50 106 LEU A CA 1
ATOM 813 C C . LEU A 1 106 ? 8.218 1.544 -0.190 1.00 96.50 106 LEU A C 1
ATOM 815 O O . LEU A 1 106 ? 7.992 1.139 0.949 1.00 96.50 106 LEU A O 1
ATOM 819 N N . THR A 1 107 ? 8.736 2.752 -0.407 1.00 96.94 107 THR A N 1
ATOM 820 C CA . THR A 1 107 ? 9.083 3.677 0.685 1.00 96.94 107 THR A CA 1
ATOM 821 C C . THR A 1 107 ? 7.855 4.087 1.501 1.00 96.94 107 THR A C 1
ATOM 823 O O . THR A 1 107 ? 7.914 4.115 2.733 1.00 96.94 107 THR A O 1
ATOM 826 N N . LYS A 1 108 ? 6.705 4.340 0.858 1.00 97.06 108 LYS A N 1
ATOM 827 C CA . LYS A 1 108 ? 5.432 4.599 1.560 1.00 97.06 108 LYS A CA 1
ATOM 828 C C . LYS A 1 108 ? 4.973 3.385 2.368 1.00 97.06 108 LYS A C 1
ATOM 830 O O . LYS A 1 108 ? 4.513 3.557 3.499 1.00 97.06 108 LYS A O 1
ATOM 835 N N . LYS A 1 109 ? 5.110 2.171 1.822 1.00 96.62 109 LYS A N 1
ATOM 836 C CA . LYS A 1 109 ? 4.796 0.920 2.532 1.00 96.62 109 LYS A CA 1
ATOM 837 C C . LYS A 1 109 ? 5.693 0.714 3.748 1.00 96.62 109 LYS A C 1
ATOM 839 O O . LYS A 1 109 ? 5.157 0.407 4.804 1.00 96.62 109 LYS A O 1
ATOM 844 N N . ILE A 1 110 ? 6.999 0.955 3.629 1.00 97.25 110 ILE A N 1
ATOM 845 C CA . ILE A 1 110 ? 7.952 0.875 4.748 1.00 97.25 110 ILE A CA 1
ATOM 846 C C . ILE A 1 110 ? 7.550 1.859 5.848 1.00 97.25 110 ILE A C 1
ATOM 848 O O . ILE A 1 110 ? 7.285 1.437 6.969 1.00 97.25 110 ILE A O 1
ATOM 852 N N . LYS A 1 111 ? 7.383 3.146 5.512 1.00 97.62 111 LYS A N 1
ATOM 853 C CA . LYS A 1 111 ? 6.992 4.184 6.484 1.00 97.62 111 LYS A CA 1
ATOM 854 C C . LYS A 1 111 ? 5.676 3.856 7.181 1.00 97.62 111 LYS A C 1
ATOM 856 O O . LYS A 1 111 ? 5.515 4.131 8.365 1.00 97.62 111 LYS A O 1
ATOM 861 N N . ARG A 1 112 ? 4.701 3.309 6.449 1.00 97.25 112 ARG A N 1
ATOM 862 C CA . ARG A 1 112 ? 3.430 2.874 7.033 1.00 97.25 112 ARG A CA 1
ATOM 863 C C . ARG A 1 112 ? 3.661 1.690 7.969 1.00 97.25 112 ARG A C 1
ATOM 865 O O . ARG A 1 112 ? 3.279 1.771 9.125 1.00 97.25 112 ARG A O 1
ATOM 872 N N . ALA A 1 113 ? 4.283 0.625 7.485 1.00 97.50 113 ALA A N 1
ATOM 873 C CA . ALA A 1 113 ? 4.514 -0.585 8.259 1.00 97.50 113 ALA A CA 1
ATOM 874 C C . ALA A 1 113 ? 5.274 -0.290 9.564 1.00 97.50 113 ALA A C 1
ATOM 876 O O . ALA A 1 113 ? 4.838 -0.721 10.624 1.00 97.50 113 ALA A O 1
ATOM 877 N N . GLU A 1 114 ? 6.303 0.559 9.517 1.00 95.94 114 GLU A N 1
ATOM 878 C CA . GLU A 1 114 ? 7.037 1.030 10.700 1.00 95.94 114 GLU A CA 1
ATOM 879 C C . GLU A 1 114 ? 6.147 1.820 11.666 1.00 95.94 114 GLU A C 1
ATOM 881 O O . GLU A 1 114 ? 6.139 1.546 12.862 1.00 95.94 114 GLU A O 1
ATOM 886 N N . LYS A 1 115 ? 5.337 2.757 11.155 1.00 97.38 115 LYS A N 1
ATOM 887 C CA . LYS A 1 115 ? 4.396 3.531 11.984 1.00 97.38 115 LYS A CA 1
ATOM 888 C C . LYS A 1 115 ? 3.351 2.664 12.685 1.00 97.38 115 LYS A C 1
ATOM 890 O O . LYS A 1 115 ? 2.878 3.042 13.751 1.00 97.38 115 LYS A O 1
ATOM 895 N N . PHE A 1 116 ? 2.955 1.554 12.070 1.00 96.88 116 PHE A N 1
ATOM 896 C CA . PHE A 1 116 ? 1.936 0.649 12.602 1.00 96.88 116 PHE A CA 1
ATOM 897 C C . PHE A 1 116 ? 2.526 -0.579 13.319 1.00 96.88 116 PHE A C 1
ATOM 899 O O . PHE A 1 116 ? 1.754 -1.396 13.815 1.00 96.88 116 PHE A O 1
ATOM 906 N N . GLY A 1 117 ? 3.857 -0.705 13.406 1.00 96.19 117 GLY A N 1
ATOM 907 C CA . GLY A 1 117 ? 4.530 -1.830 14.067 1.00 96.19 117 GLY A CA 1
ATOM 908 C C . GLY A 1 117 ? 4.451 -3.161 13.308 1.00 96.19 117 GLY A C 1
ATOM 909 O O . GLY A 1 117 ? 4.636 -4.218 13.903 1.00 96.19 117 GLY A O 1
ATOM 910 N N . ASP A 1 118 ? 4.171 -3.139 12.004 1.00 97.06 118 ASP A N 1
ATOM 911 C CA . ASP A 1 118 ? 4.166 -4.337 11.160 1.00 97.06 118 ASP A CA 1
ATOM 912 C C . ASP A 1 118 ? 5.571 -4.598 10.596 1.00 97.06 118 ASP A C 1
ATOM 914 O O . ASP A 1 118 ? 5.908 -4.263 9.455 1.00 97.06 118 ASP A O 1
ATOM 918 N N . GLU A 1 119 ? 6.424 -5.183 11.432 1.00 95.56 119 GLU A N 1
ATOM 919 C CA . GLU A 1 119 ? 7.822 -5.452 11.086 1.00 95.56 119 GLU A CA 1
ATOM 920 C C . GLU A 1 119 ? 7.967 -6.439 9.920 1.00 95.56 119 GLU A C 1
ATOM 922 O O . GLU A 1 119 ? 8.878 -6.300 9.100 1.00 95.56 119 GLU A O 1
ATOM 927 N N . ALA A 1 120 ? 7.055 -7.409 9.801 1.00 96.88 120 ALA A N 1
ATOM 928 C CA . ALA A 1 120 ? 7.084 -8.402 8.732 1.00 96.88 120 ALA A CA 1
ATOM 929 C C . ALA A 1 120 ? 6.876 -7.739 7.363 1.00 96.88 120 ALA A C 1
ATOM 931 O O . ALA A 1 120 ? 7.667 -7.949 6.434 1.00 96.88 120 ALA A O 1
ATOM 932 N N . SER A 1 121 ? 5.862 -6.875 7.254 1.00 94.56 121 SER A N 1
ATOM 933 C CA . SER A 1 121 ? 5.603 -6.114 6.030 1.00 94.56 121 SER A CA 1
ATOM 934 C C . SER A 1 121 ? 6.718 -5.112 5.723 1.00 94.56 121 SER A C 1
ATOM 936 O O . SER A 1 121 ? 7.092 -4.951 4.557 1.00 94.56 121 SER A O 1
ATOM 938 N N . ALA A 1 122 ? 7.296 -4.467 6.743 1.00 96.06 122 ALA A N 1
ATOM 939 C CA . ALA A 1 122 ? 8.421 -3.548 6.560 1.00 96.06 122 ALA A CA 1
ATOM 940 C C . ALA A 1 122 ? 9.650 -4.267 5.981 1.00 96.06 122 ALA A C 1
ATOM 942 O O . ALA A 1 122 ? 10.257 -3.794 5.018 1.00 96.06 122 ALA A O 1
ATOM 943 N N . GLN A 1 123 ? 9.997 -5.441 6.516 1.00 97.31 123 GLN A N 1
ATOM 944 C CA . GLN A 1 123 ? 11.118 -6.240 6.017 1.00 97.31 123 GLN A CA 1
ATOM 945 C C . GLN A 1 123 ? 10.884 -6.748 4.590 1.00 97.31 123 GLN A C 1
ATOM 947 O O . GLN A 1 123 ? 11.812 -6.724 3.779 1.00 97.31 123 GLN A O 1
ATOM 952 N N . ALA A 1 124 ? 9.663 -7.183 4.262 1.00 96.06 124 ALA A N 1
ATOM 953 C CA . ALA A 1 124 ? 9.316 -7.595 2.902 1.00 96.06 124 ALA A CA 1
ATOM 954 C C . ALA A 1 124 ? 9.493 -6.438 1.904 1.00 96.06 124 ALA A C 1
ATOM 956 O O . ALA A 1 124 ? 10.192 -6.591 0.901 1.00 96.06 124 ALA A O 1
ATOM 957 N N . ALA A 1 125 ? 8.963 -5.254 2.227 1.00 96.19 125 ALA A N 1
ATOM 958 C CA . ALA A 1 125 ? 9.092 -4.072 1.379 1.00 96.19 125 ALA A CA 1
ATOM 959 C C . ALA A 1 125 ? 10.552 -3.603 1.224 1.00 96.19 125 ALA A C 1
ATOM 961 O O . ALA A 1 125 ? 10.952 -3.206 0.132 1.00 96.19 125 ALA A O 1
ATOM 962 N N . ARG A 1 126 ? 11.380 -3.707 2.275 1.00 96.44 126 ARG A N 1
ATOM 963 C CA . ARG A 1 126 ? 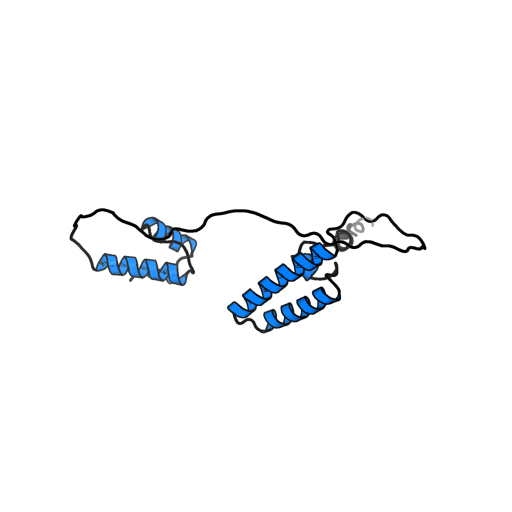12.827 -3.420 2.201 1.00 96.44 126 ARG A CA 1
ATOM 964 C C . ARG A 1 126 ? 13.563 -4.373 1.250 1.00 96.44 126 ARG A C 1
ATOM 966 O O . ARG A 1 126 ? 14.424 -3.936 0.490 1.00 96.44 126 ARG A O 1
ATOM 973 N N . LYS A 1 127 ? 13.222 -5.667 1.264 1.00 96.56 127 LYS A N 1
ATOM 974 C CA . LYS A 1 127 ? 13.811 -6.661 0.345 1.00 96.56 127 LYS A CA 1
ATOM 975 C C . LYS A 1 127 ? 13.427 -6.383 -1.103 1.00 96.56 127 LYS A C 1
ATOM 977 O O . LYS A 1 127 ? 14.279 -6.446 -1.989 1.00 96.56 127 LYS A O 1
ATOM 982 N N . ASP A 1 128 ? 12.159 -6.067 -1.333 1.00 95.38 128 ASP A N 1
ATOM 983 C CA . ASP A 1 128 ? 11.671 -5.723 -2.663 1.00 95.38 128 ASP A CA 1
ATOM 984 C C . ASP A 1 128 ? 12.301 -4.427 -3.180 1.00 95.38 128 ASP A C 1
ATOM 986 O O . ASP A 1 128 ? 12.678 -4.373 -4.348 1.00 95.38 128 ASP A O 1
ATOM 990 N N . LEU A 1 129 ? 12.519 -3.434 -2.312 1.00 96.12 129 LEU A N 1
ATOM 991 C CA . LEU A 1 129 ? 13.221 -2.195 -2.658 1.00 96.12 129 LEU A CA 1
ATOM 992 C C . LEU A 1 129 ? 14.633 -2.507 -3.164 1.00 96.12 129 LEU A C 1
ATOM 994 O O . LEU A 1 129 ? 14.986 -2.097 -4.267 1.00 96.12 129 LEU A O 1
ATOM 998 N N . ALA A 1 130 ? 15.390 -3.332 -2.438 1.00 96.62 130 ALA A N 1
ATOM 999 C CA . ALA A 1 130 ? 16.732 -3.735 -2.859 1.00 96.62 130 ALA A CA 1
ATOM 1000 C C . ALA A 1 130 ? 16.741 -4.519 -4.188 1.00 96.62 130 ALA A C 1
ATOM 1002 O O . ALA A 1 130 ? 17.680 -4.400 -4.978 1.00 96.62 130 ALA A O 1
ATOM 1003 N N . ARG A 1 131 ? 15.707 -5.331 -4.465 1.00 94.75 131 ARG A N 1
ATOM 1004 C CA . ARG A 1 131 ? 15.561 -6.008 -5.766 1.00 94.75 131 ARG A CA 1
ATOM 1005 C C . ARG A 1 131 ? 15.287 -4.994 -6.876 1.00 94.75 131 ARG A C 1
ATOM 1007 O O . ARG A 1 131 ? 15.929 -5.073 -7.919 1.00 94.75 131 ARG A O 1
ATOM 1014 N N . VAL A 1 132 ? 14.369 -4.055 -6.651 1.00 94.38 132 VAL A N 1
ATOM 1015 C CA . VAL A 1 132 ? 13.985 -3.027 -7.630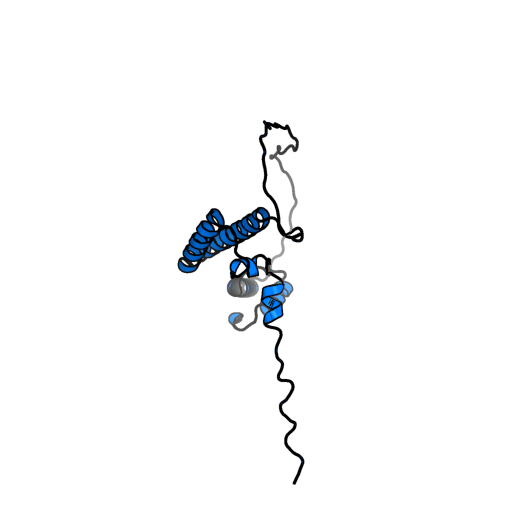 1.00 94.38 132 VAL A CA 1
ATOM 1016 C C . VAL A 1 132 ? 15.143 -2.077 -7.929 1.00 94.38 132 VAL A C 1
ATOM 1018 O O . VAL A 1 132 ? 15.338 -1.690 -9.079 1.00 94.38 132 VAL A O 1
ATOM 1021 N N . GLU A 1 133 ? 15.968 -1.745 -6.940 1.00 92.44 133 GLU A N 1
ATOM 1022 C CA . GLU A 1 133 ? 17.171 -0.939 -7.154 1.00 92.44 133 GLU A CA 1
ATOM 1023 C C . GLU A 1 133 ? 18.178 -1.622 -8.079 1.00 92.44 133 GLU A C 1
ATOM 1025 O O . GLU A 1 133 ? 18.723 -0.964 -8.970 1.00 92.44 133 GLU A O 1
ATOM 1030 N N . LYS A 1 134 ? 18.383 -2.931 -7.893 1.00 94.31 134 LYS A N 1
ATOM 1031 C CA . LYS A 1 134 ? 19.343 -3.730 -8.666 1.00 94.31 134 LYS A CA 1
ATOM 1032 C C . LYS A 1 134 ? 18.836 -4.113 -10.053 1.00 94.31 134 LYS A C 1
ATOM 1034 O O . LYS A 1 134 ? 19.592 -4.040 -11.012 1.00 94.31 134 LYS A O 1
ATOM 1039 N N . PHE A 1 135 ? 17.581 -4.545 -10.150 1.00 91.81 135 PHE A N 1
ATOM 1040 C CA . PHE A 1 135 ? 17.040 -5.211 -11.341 1.00 91.81 135 PHE A CA 1
ATOM 1041 C C . PHE A 1 135 ? 15.814 -4.511 -11.942 1.00 91.81 135 PHE A C 1
ATOM 1043 O O . PHE A 1 135 ? 15.371 -4.879 -13.024 1.00 91.81 135 PHE A O 1
ATOM 1050 N N . GLY A 1 136 ? 15.248 -3.506 -11.269 1.00 91.06 136 GLY A N 1
ATOM 1051 C CA . GLY A 1 136 ? 14.001 -2.867 -11.686 1.00 91.06 136 GLY A CA 1
ATOM 1052 C C . GLY A 1 136 ? 12.752 -3.689 -11.346 1.00 91.06 136 GLY A C 1
ATOM 1053 O O . GLY A 1 136 ? 12.762 -4.563 -10.477 1.00 91.06 136 GLY A O 1
ATOM 1054 N N . VAL A 1 137 ? 11.643 -3.365 -12.013 1.00 90.81 137 VAL A N 1
ATOM 1055 C CA . VAL A 1 137 ? 10.322 -3.958 -11.756 1.00 90.81 137 VAL A CA 1
ATOM 1056 C C . VAL A 1 137 ? 9.929 -4.874 -12.908 1.00 90.81 137 VAL A C 1
ATOM 1058 O O . VAL A 1 137 ? 9.729 -4.411 -14.031 1.00 90.81 137 VAL A O 1
ATOM 1061 N N . ASP A 1 138 ? 9.764 -6.163 -12.616 1.00 87.12 138 ASP A N 1
ATOM 1062 C CA . ASP A 1 138 ? 9.303 -7.149 -13.593 1.00 87.12 138 ASP A CA 1
ATOM 1063 C C . ASP A 1 138 ? 7.772 -7.129 -13.759 1.00 87.12 138 ASP A C 1
ATOM 1065 O O . ASP A 1 138 ? 7.024 -7.046 -12.778 1.00 87.12 138 ASP A O 1
ATOM 1069 N N . ALA A 1 139 ? 7.304 -7.251 -15.003 1.00 85.50 139 ALA A N 1
ATOM 1070 C CA . ALA A 1 139 ? 5.893 -7.133 -15.375 1.00 85.50 139 ALA A CA 1
ATOM 1071 C C . ALA A 1 139 ? 5.004 -8.278 -14.854 1.00 85.50 139 ALA A C 1
ATOM 1073 O O . ALA A 1 139 ? 3.781 -8.144 -14.852 1.00 85.50 139 ALA A O 1
ATOM 1074 N N . GLY A 1 140 ? 5.573 -9.406 -14.421 1.00 85.62 140 GLY A N 1
ATOM 1075 C CA . GLY A 1 140 ? 4.822 -10.510 -13.815 1.00 85.62 140 GLY A CA 1
ATOM 1076 C C . GLY A 1 140 ? 4.562 -10.327 -12.317 1.00 85.62 140 GLY A C 1
ATOM 1077 O O . GLY A 1 140 ? 3.736 -11.036 -11.732 1.00 85.62 140 GLY A O 1
ATOM 1078 N N . THR A 1 141 ? 5.251 -9.379 -11.677 1.00 87.88 141 THR A N 1
ATOM 1079 C CA . THR A 1 141 ? 5.247 -9.243 -10.217 1.00 87.88 141 THR A CA 1
ATOM 1080 C C . THR A 1 141 ? 3.977 -8.592 -9.674 1.00 87.88 141 THR A C 1
ATOM 1082 O O . THR A 1 141 ? 3.270 -7.840 -10.349 1.00 87.88 141 THR A O 1
ATOM 1085 N N . ALA A 1 142 ? 3.689 -8.854 -8.395 1.00 89.56 142 ALA A N 1
ATOM 1086 C CA . ALA A 1 142 ? 2.631 -8.146 -7.679 1.00 89.56 142 ALA A CA 1
ATOM 1087 C C . ALA A 1 142 ? 2.903 -6.633 -7.612 1.00 89.56 142 ALA A C 1
ATOM 1089 O O . ALA A 1 142 ? 1.974 -5.847 -7.753 1.00 89.56 142 ALA A O 1
ATOM 1090 N N . LEU A 1 143 ? 4.168 -6.220 -7.498 1.00 90.50 143 LEU A N 1
ATOM 1091 C CA . LEU A 1 143 ? 4.551 -4.805 -7.494 1.00 90.50 143 LEU A CA 1
ATOM 1092 C C . LEU A 1 143 ? 4.170 -4.105 -8.795 1.00 90.50 143 LEU A C 1
ATOM 1094 O O . LEU A 1 143 ? 3.604 -3.016 -8.756 1.00 90.50 143 LEU A O 1
ATOM 1098 N N . ALA A 1 144 ? 4.391 -4.757 -9.938 1.00 90.81 144 ALA A N 1
ATOM 1099 C CA . ALA A 1 144 ? 3.967 -4.236 -11.231 1.00 90.81 144 ALA A CA 1
ATOM 1100 C C . ALA A 1 144 ? 2.440 -4.030 -11.304 1.00 90.81 144 ALA A C 1
ATOM 1102 O O . ALA A 1 144 ? 1.977 -3.061 -11.909 1.00 90.81 144 ALA A O 1
ATOM 1103 N N . LYS A 1 145 ? 1.641 -4.899 -10.656 1.00 89.88 145 LYS A N 1
ATOM 1104 C CA . LYS A 1 145 ? 0.170 -4.748 -10.582 1.00 89.88 145 LYS A CA 1
ATOM 1105 C C . LYS A 1 145 ? -0.214 -3.497 -9.814 1.00 89.88 145 LYS A C 1
ATOM 1107 O O . LYS A 1 145 ? -1.110 -2.772 -10.234 1.00 89.88 145 LYS A O 1
ATOM 1112 N N . GLU A 1 146 ? 0.470 -3.257 -8.704 1.00 90.50 146 GLU A N 1
ATOM 1113 C CA . GLU A 1 146 ? 0.188 -2.139 -7.811 1.00 90.50 146 GLU A CA 1
ATOM 1114 C C . GLU A 1 146 ? 0.570 -0.783 -8.415 1.00 90.50 146 GLU A C 1
ATOM 1116 O O . GLU A 1 146 ? -0.167 0.181 -8.228 1.00 90.50 146 GLU A O 1
ATOM 1121 N N . ILE A 1 147 ? 1.663 -0.708 -9.185 1.00 90.31 147 ILE A N 1
ATOM 1122 C CA . ILE A 1 147 ? 2.042 0.518 -9.915 1.00 90.31 147 ILE A CA 1
ATOM 1123 C C . ILE A 1 147 ? 1.255 0.706 -11.227 1.00 90.31 147 ILE A C 1
ATOM 1125 O O . ILE A 1 147 ? 1.532 1.630 -11.984 1.00 90.31 147 ILE A O 1
ATOM 1129 N N . GLY A 1 148 ? 0.293 -0.175 -11.533 1.00 82.69 148 GLY A N 1
ATOM 1130 C CA . GLY A 1 148 ? -0.522 -0.105 -12.752 1.00 82.69 148 GLY A CA 1
ATOM 1131 C C . GLY A 1 148 ? 0.204 -0.533 -14.033 1.00 82.69 148 GLY A C 1
ATOM 1132 O O . GLY A 1 148 ? -0.353 -0.426 -15.126 1.00 82.69 148 GLY A O 1
ATOM 1133 N N . TYR A 1 149 ? 1.419 -1.069 -13.915 1.00 77.62 149 TYR A N 1
ATOM 1134 C CA . TYR A 1 149 ? 2.230 -1.556 -15.025 1.00 77.62 149 TYR A CA 1
ATOM 1135 C C . TYR A 1 149 ? 1.989 -3.056 -15.255 1.00 77.62 149 TYR A C 1
ATOM 1137 O O . TYR A 1 149 ? 2.868 -3.893 -15.080 1.00 77.62 149 TYR A O 1
ATOM 1145 N N . MET A 1 150 ? 0.765 -3.428 -15.637 1.00 67.62 150 MET A N 1
ATOM 1146 C CA . MET A 1 150 ? 0.482 -4.787 -16.110 1.00 67.62 150 MET A CA 1
ATOM 1147 C C . MET A 1 150 ? 0.620 -4.884 -17.615 1.00 67.62 150 MET A C 1
ATOM 1149 O O . MET A 1 150 ? -0.077 -4.191 -18.359 1.00 67.62 150 MET A O 1
ATOM 1153 N N . HIS A 1 151 ? 1.467 -5.806 -18.074 1.00 62.09 151 HIS A N 1
ATOM 1154 C CA . HIS A 1 151 ? 1.547 -6.108 -19.492 1.00 62.09 151 HIS A CA 1
ATOM 1155 C C . HIS A 1 151 ? 0.198 -6.677 -19.951 1.00 62.09 151 HIS A C 1
ATOM 1157 O O . HIS A 1 151 ? -0.276 -7.695 -19.438 1.00 62.09 151 HIS A O 1
ATOM 1163 N N . LYS A 1 152 ? -0.452 -6.001 -20.909 1.00 62.94 152 LYS A N 1
ATOM 1164 C CA . LYS A 1 152 ? -1.807 -6.350 -21.377 1.00 62.94 152 LYS A CA 1
ATOM 1165 C C . LYS A 1 152 ? -1.893 -7.819 -21.822 1.00 62.94 152 LYS A C 1
ATOM 1167 O O . LYS A 1 152 ? -2.945 -8.429 -21.651 1.00 62.94 152 LYS A O 1
ATOM 1172 N N . SER A 1 153 ? -0.790 -8.388 -22.324 1.00 62.59 153 SER A N 1
ATOM 11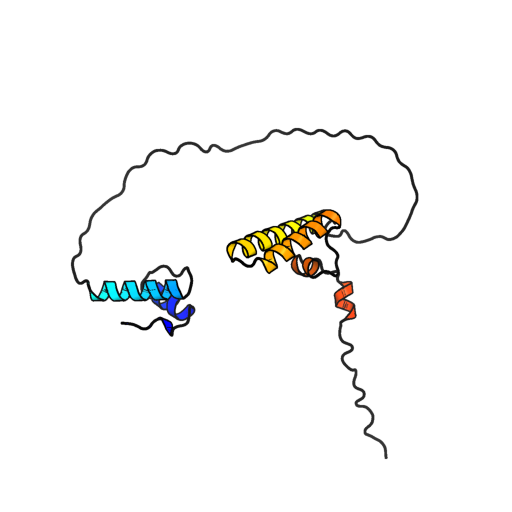73 C CA . SER A 1 153 ? -0.717 -9.777 -22.795 1.00 62.59 153 SER A CA 1
ATOM 1174 C C . SER A 1 153 ? -0.883 -10.826 -21.685 1.00 62.59 153 SER A C 1
ATOM 1176 O O . SER A 1 153 ? -1.455 -11.888 -21.933 1.00 62.59 153 SER A O 1
ATOM 1178 N N . ILE A 1 154 ? -0.462 -10.522 -20.451 1.00 62.72 154 ILE A N 1
ATOM 1179 C CA . ILE A 1 154 ? -0.542 -11.455 -19.312 1.00 62.72 154 ILE A CA 1
ATOM 1180 C C . ILE A 1 154 ? -2.010 -11.677 -18.910 1.00 62.72 154 ILE A C 1
ATOM 1182 O O . ILE A 1 154 ? -2.401 -12.773 -18.519 1.00 62.72 154 ILE A O 1
ATOM 1186 N N . ASN A 1 155 ? -2.860 -10.659 -19.081 1.00 60.62 155 ASN A N 1
ATOM 1187 C CA . ASN A 1 155 ? -4.281 -10.730 -18.735 1.00 60.62 155 ASN A CA 1
ATOM 1188 C C . ASN A 1 155 ? -5.173 -11.217 -19.895 1.00 60.62 155 ASN A C 1
ATOM 1190 O O . ASN A 1 155 ? -6.323 -11.599 -19.678 1.00 60.62 155 ASN A O 1
ATOM 1194 N N . THR A 1 156 ? -4.677 -11.209 -21.139 1.00 62.38 156 THR A N 1
ATOM 1195 C CA . THR A 1 156 ? -5.451 -11.661 -22.311 1.00 62.38 156 THR A CA 1
ATOM 1196 C C . THR A 1 156 ? -5.475 -13.178 -22.482 1.00 62.38 156 THR A C 1
ATOM 1198 O O . THR A 1 156 ? -6.435 -13.680 -23.057 1.00 62.38 156 THR A O 1
ATOM 1201 N N . GLY A 1 157 ? -4.490 -13.912 -21.949 1.00 54.56 157 GLY A N 1
ATOM 1202 C CA . GLY A 1 157 ? -4.448 -15.384 -22.009 1.00 54.56 157 GLY A CA 1
ATOM 1203 C C . GLY A 1 157 ? -5.404 -16.093 -21.038 1.00 54.56 157 GLY A C 1
ATOM 1204 O O . GLY A 1 157 ? -5.751 -17.249 -21.246 1.00 54.56 157 GLY A O 1
ATOM 1205 N N . LEU A 1 158 ? -5.882 -15.388 -20.005 1.00 56.72 158 LEU A N 1
ATOM 1206 C CA . LEU A 1 158 ? -6.816 -15.906 -18.994 1.00 56.72 158 LEU A CA 1
ATOM 1207 C C . LEU A 1 158 ? -8.285 -15.555 -19.289 1.00 56.72 158 LEU A C 1
ATOM 1209 O O . LEU A 1 158 ? -9.161 -15.858 -18.476 1.00 56.72 158 LEU A O 1
ATOM 1213 N N . LYS A 1 159 ? -8.589 -14.947 -20.450 1.00 57.69 159 LYS A N 1
ATOM 1214 C CA . LYS A 1 159 ? -9.969 -14.763 -20.927 1.00 57.69 159 LYS A CA 1
ATOM 1215 C C . LYS A 1 159 ? -10.568 -16.114 -21.303 1.00 57.69 159 LYS A C 1
ATOM 1217 O O . LYS A 1 159 ? -10.596 -16.514 -22.457 1.00 57.69 159 LYS A O 1
ATOM 1222 N N . VAL A 1 160 ? -11.042 -16.785 -20.263 1.00 58.44 160 VAL A N 1
ATOM 1223 C CA . VAL A 1 160 ? -12.175 -17.692 -20.214 1.00 58.44 160 VAL A CA 1
ATOM 1224 C C . VAL A 1 160 ? -12.442 -18.404 -21.541 1.00 58.44 160 VAL A C 1
ATOM 1226 O O . VAL A 1 160 ? -13.245 -17.961 -22.364 1.00 58.44 160 VAL A O 1
ATOM 1229 N N . GLN A 1 161 ? -11.876 -19.605 -21.679 1.00 59.59 161 GLN A N 1
ATOM 1230 C CA . GLN A 1 161 ? -12.605 -20.704 -22.306 1.00 59.59 161 GLN A CA 1
ATOM 1231 C C . GLN A 1 161 ? -13.876 -20.942 -21.467 1.00 59.59 161 GLN A C 1
ATOM 1233 O O . GLN A 1 161 ? -13.985 -21.901 -20.705 1.00 59.59 161 GLN A O 1
ATOM 1238 N N . GLN A 1 162 ? -14.840 -20.016 -21.559 1.00 60.09 162 GLN A N 1
ATOM 1239 C CA . GLN A 1 162 ? -16.225 -20.223 -21.163 1.00 60.09 162 GLN A CA 1
ATOM 1240 C C . GLN A 1 162 ? -16.681 -21.356 -22.066 1.00 60.09 162 GLN A C 1
ATOM 1242 O O . GLN A 1 162 ? -17.020 -21.134 -23.226 1.00 60.09 162 GLN A O 1
ATOM 1247 N N . ARG A 1 163 ? -16.540 -22.575 -21.544 1.00 57.38 163 ARG A N 1
ATOM 1248 C CA . ARG A 1 163 ? -17.271 -23.798 -21.858 1.00 57.38 163 ARG A CA 1
ATOM 1249 C C . ARG A 1 163 ? -18.339 -23.552 -22.928 1.00 57.38 163 ARG A C 1
ATOM 1251 O O . ARG A 1 163 ? -19.514 -23.385 -22.609 1.00 57.38 163 ARG A O 1
ATOM 1258 N N . ARG A 1 164 ? -17.947 -23.529 -24.209 1.00 56.47 164 ARG A N 1
ATOM 1259 C CA . ARG A 1 164 ? -18.915 -23.643 -25.302 1.00 56.47 164 ARG A CA 1
ATOM 1260 C C . ARG A 1 164 ? -19.477 -25.048 -25.166 1.00 56.47 164 ARG A C 1
ATOM 1262 O O . ARG A 1 164 ? -18.777 -26.031 -25.381 1.00 56.47 164 ARG A O 1
ATOM 1269 N N . GLY A 1 165 ? -20.686 -25.094 -24.620 1.00 55.25 165 GLY A N 1
ATOM 1270 C CA . GLY A 1 165 ? -21.268 -26.262 -23.992 1.00 55.25 165 GLY A CA 1
ATOM 1271 C C . GLY A 1 165 ? -21.188 -27.517 -24.848 1.00 55.25 165 GLY A C 1
ATOM 1272 O O . GLY A 1 165 ? -21.710 -27.571 -25.957 1.00 55.25 165 GLY A O 1
ATOM 1273 N N . ILE A 1 166 ? -20.671 -28.579 -24.234 1.00 58.88 166 ILE A N 1
ATOM 1274 C CA . ILE A 1 166 ? -20.851 -29.978 -24.650 1.00 58.88 166 ILE A CA 1
ATOM 1275 C C . ILE A 1 166 ? -22.308 -30.439 -24.364 1.00 58.88 166 ILE A C 1
ATOM 1277 O O . ILE A 1 166 ? -22.618 -31.619 -24.258 1.00 58.88 166 ILE A O 1
ATOM 1281 N N . LEU A 1 167 ? -23.277 -29.515 -24.314 1.00 60.88 167 LEU A N 1
ATOM 1282 C CA . LEU A 1 167 ? -24.707 -29.811 -24.171 1.00 60.88 167 LEU A CA 1
ATOM 1283 C C . LEU A 1 167 ? -25.378 -30.117 -25.527 1.00 60.88 167 LEU A C 1
ATOM 1285 O O . LEU A 1 167 ? -26.480 -29.661 -25.819 1.00 60.88 167 LEU A O 1
ATOM 1289 N N . ARG A 1 168 ? -24.722 -30.908 -26.383 1.00 61.59 168 ARG A N 1
ATOM 1290 C CA . ARG A 1 168 ? -25.326 -31.463 -27.607 1.00 61.59 168 ARG A CA 1
ATOM 1291 C C . ARG A 1 168 ? -25.083 -32.966 -27.712 1.00 61.59 168 ARG A C 1
ATOM 1293 O O . ARG A 1 168 ? -24.512 -33.450 -28.680 1.00 61.59 168 ARG A O 1
ATOM 1300 N N . LYS A 1 169 ? -25.555 -33.729 -26.723 1.00 59.72 169 LYS A N 1
ATOM 1301 C CA . LYS A 1 169 ? -25.841 -35.158 -26.929 1.00 59.72 169 LYS A CA 1
ATOM 1302 C C . LYS A 1 169 ? -27.023 -35.640 -26.086 1.00 59.72 169 LYS A C 1
ATOM 1304 O O . LYS A 1 169 ? -26.922 -36.556 -25.287 1.00 59.72 169 LYS A O 1
ATOM 1309 N N . ARG A 1 170 ? -28.178 -35.005 -26.290 1.00 59.81 170 ARG A N 1
ATOM 1310 C CA . ARG A 1 170 ? -29.494 -35.590 -26.000 1.00 59.81 170 ARG A CA 1
ATOM 1311 C C . ARG A 1 170 ? -30.430 -35.272 -27.155 1.00 59.81 170 ARG A C 1
ATOM 1313 O O . ARG A 1 170 ? -31.130 -34.269 -27.118 1.00 59.81 170 ARG A O 1
ATOM 1320 N N . ARG A 1 171 ? -30.350 -36.091 -28.207 1.00 63.72 171 ARG A N 1
ATOM 1321 C CA . ARG A 1 171 ? -31.421 -36.401 -29.172 1.00 63.72 171 ARG A CA 1
ATOM 1322 C C . ARG A 1 171 ? -30.859 -37.271 -30.297 1.00 63.72 171 ARG A C 1
ATOM 1324 O O . ARG A 1 171 ? -30.387 -36.747 -31.300 1.00 63.72 171 ARG A O 1
ATOM 1331 N N . LYS A 1 172 ? -30.909 -38.589 -30.113 1.00 61.00 172 LYS A N 1
ATOM 1332 C CA . LYS A 1 172 ? -31.505 -39.521 -31.081 1.00 61.00 172 LYS A CA 1
ATOM 1333 C C . LYS A 1 172 ? -31.436 -40.951 -30.546 1.00 61.00 172 LYS A C 1
ATOM 1335 O O . LYS A 1 172 ? -30.353 -41.402 -30.186 1.00 61.00 172 LYS A O 1
ATOM 1340 N N . ASN A 1 173 ? -32.613 -41.571 -30.616 1.00 48.62 173 ASN A N 1
ATOM 1341 C CA . ASN A 1 173 ? -32.984 -42.970 -30.428 1.00 48.62 173 ASN A CA 1
ATOM 1342 C C . ASN A 1 173 ? -33.119 -43.416 -28.976 1.00 48.62 173 ASN A C 1
ATOM 1344 O O . ASN A 1 173 ? -32.089 -43.614 -28.303 1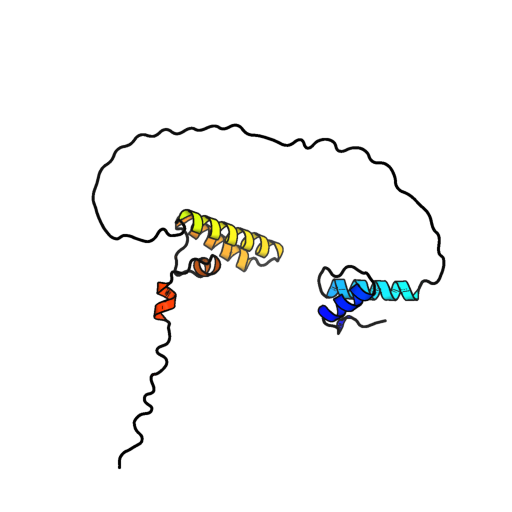.00 48.62 173 ASN A O 1
#

Radius of gyration: 31.53 Å; chains: 1; bounding box: 66×86×70 Å

InterPro domains:
  IPR003034 SAP domain [PF02037] (3-38)
  IPR003034 SAP domain [PS50800] (4-38)
  IPR003034 SAP domain [SM00513] (4-38)
  IPR036361 SAP domain superfamily [G3DSA:1.10.720.30] (1-46)
  IPR036361 SAP domain superfamily [SSF68906] (2-41)
  IPR040746 THO1_MOS11, C-terminal domain [PF18592] (101-136)
  IPR052240 SAP domain-containing ribonucleoprotein [PTHR46551] (1-144)

Sequence (173 aa):
MSDYASFTVAQLKEKLKAKDLPTDGKKADLVQRLTEADSASETAAPEPEETTETPAAPEAEESKEEAKDEKENKPAEEAQEEAEPEEPERKPLGPEERKQLAVDLLTKKIKRAEKFGDEASAQAARKDLARVEKFGVDAGTALAKEIGYMHKSINTGLKVQQRRGILRKRRKN

Foldseek 3Di:
DDDQVPDDLVVLLVLCVVVVHDSDDDSVVSRVVNVVVVVVVVPDDDDDDDDDDDDDDDDDDDDDDDDDDDDDDDDDDDDDDDDDDDDDDDPDCDLVNQLVLLLVVLVVQLVVCVVVVVVVSNVVSVVVNVCCVVPNDDQVDPSCVVSVNHDPVVVVVPPDPPPPDPPPDPDDD